Protein AF-A0A4Z0KN06-F1 (afdb_monomer_lite)

Foldseek 3Di:
DDVVVVVVVVVVVVVVVVVVVVVVVVVVVCLCVVADPVCNVVSVVVVVVVVVVVVVVVVVLVVQLQVQQLVQLVVVPPDPDDSQLSRALVSLQVVLVVDDVPVSVVSNVSNVVSNVVSVVVCVVVVVVVVVVVVVVVVVVVVVVVVVVVVVVPPPPPDD

Organism: Brevibacterium aurantiacum (NCBI:txid273384)

Radius of gyration: 25.08 Å; chains: 1; bounding box: 56×40×84 Å

Sequence (159 aa):
MPAESLWASLGVHVVLTLGIGAVSIFANSLILATAPRELAGAAASISETAVHLDSALGTAGCGTISAAYRQQMEDASTLDMPAAATESIGAAEAIAAEMPALPAVQLLEAATTACSASVGSVTLIAPAVLIVTALVTETLLHCIAAGTTAESDSPGDDE

Structure (mmCIF, N/CA/C/O backbone):
data_AF-A0A4Z0KN06-F1
#
_entry.id   AF-A0A4Z0KN06-F1
#
loop_
_atom_site.group_PDB
_atom_site.id
_atom_site.type_symbol
_atom_site.label_atom_id
_atom_site.label_alt_id
_atom_site.label_comp_id
_atom_site.label_asym_id
_atom_site.label_entity_id
_atom_site.label_seq_id
_atom_site.pdbx_PDB_ins_code
_atom_site.Cartn_x
_atom_site.Cartn_y
_atom_site.Cartn_z
_atom_site.occupancy
_atom_site.B_iso_or_equiv
_atom_site.auth_seq_id
_atom_site.auth_comp_id
_atom_site.auth_asym_id
_atom_site.auth_atom_id
_atom_site.pdbx_PDB_model_num
ATOM 1 N N . MET A 1 1 ? 1.778 -20.972 15.852 1.00 59.19 1 MET A N 1
ATOM 2 C CA . MET A 1 1 ? 2.286 -20.851 14.468 1.00 59.19 1 MET A CA 1
ATOM 3 C C . MET A 1 1 ? 3.633 -21.553 14.428 1.00 59.19 1 MET A C 1
ATOM 5 O O . MET A 1 1 ? 4.469 -21.211 15.260 1.00 59.19 1 MET A O 1
ATOM 9 N N . PRO A 1 2 ? 3.813 -22.603 13.618 1.00 72.56 2 PRO A N 1
ATOM 10 C CA . PRO A 1 2 ? 5.038 -23.391 13.658 1.00 72.56 2 PRO A CA 1
ATOM 11 C C . PRO A 1 2 ? 6.197 -22.573 13.073 1.00 72.56 2 PRO A C 1
ATOM 13 O O . PRO A 1 2 ? 6.016 -21.842 12.105 1.00 72.56 2 PRO A O 1
ATOM 16 N N . ALA A 1 3 ? 7.388 -22.654 13.672 1.00 74.00 3 ALA A N 1
ATOM 17 C CA . ALA A 1 3 ? 8.552 -21.846 13.283 1.00 74.00 3 ALA A CA 1
ATOM 18 C C . ALA A 1 3 ? 8.904 -21.950 11.783 1.00 74.00 3 ALA A C 1
ATOM 20 O O . ALA A 1 3 ? 9.468 -21.021 11.211 1.00 74.00 3 ALA A O 1
ATOM 21 N N . GLU A 1 4 ? 8.518 -23.049 11.133 1.00 78.75 4 GLU A N 1
ATOM 22 C CA . GLU A 1 4 ? 8.635 -23.269 9.688 1.00 78.75 4 GLU A CA 1
ATOM 23 C C . GLU A 1 4 ? 7.957 -22.178 8.836 1.00 78.75 4 GLU A C 1
ATOM 25 O O . GLU A 1 4 ? 8.517 -21.768 7.820 1.00 78.75 4 GLU A O 1
ATOM 30 N N . SER A 1 5 ? 6.815 -21.624 9.271 1.00 83.00 5 SER A N 1
ATOM 31 C CA . SER A 1 5 ? 6.120 -20.568 8.521 1.00 83.00 5 SER A CA 1
ATOM 32 C C . SER A 1 5 ? 6.833 -19.216 8.614 1.00 83.00 5 SER A C 1
ATOM 34 O O . SER A 1 5 ? 6.793 -18.426 7.672 1.00 83.00 5 SER A O 1
ATOM 36 N N . LEU A 1 6 ? 7.508 -18.947 9.736 1.00 88.62 6 LEU A N 1
ATOM 37 C CA . LEU A 1 6 ? 8.281 -17.717 9.930 1.00 88.62 6 LEU A CA 1
ATOM 38 C C . LEU A 1 6 ? 9.538 -17.717 9.064 1.00 88.62 6 LEU A C 1
ATOM 40 O O . LEU A 1 6 ? 9.819 -16.719 8.405 1.00 88.62 6 LEU A O 1
ATOM 44 N N . TRP A 1 7 ? 10.254 -18.844 9.009 1.00 93.56 7 TRP A N 1
ATOM 45 C CA . TRP A 1 7 ? 11.419 -18.982 8.135 1.00 93.56 7 TRP A CA 1
ATOM 46 C C . TRP A 1 7 ? 11.047 -18.853 6.658 1.00 93.56 7 TRP A C 1
ATOM 48 O O . TRP A 1 7 ? 11.758 -18.178 5.917 1.00 93.56 7 TRP A O 1
ATOM 58 N N . ALA A 1 8 ? 9.913 -19.424 6.239 1.00 91.31 8 ALA A N 1
ATOM 59 C CA . ALA A 1 8 ? 9.413 -19.267 4.876 1.00 91.31 8 ALA A CA 1
ATOM 60 C C . ALA A 1 8 ? 9.078 -17.801 4.550 1.00 91.31 8 ALA A C 1
ATOM 62 O O . ALA A 1 8 ? 9.548 -17.276 3.541 1.00 91.31 8 ALA A O 1
ATOM 63 N N . SER A 1 9 ? 8.330 -17.113 5.423 1.00 89.56 9 SER A N 1
ATOM 64 C CA . SER A 1 9 ? 8.002 -15.692 5.235 1.00 89.56 9 SER A CA 1
ATOM 65 C C . SER A 1 9 ? 9.254 -14.816 5.194 1.00 89.56 9 SER A C 1
ATOM 67 O O . SER A 1 9 ? 9.339 -13.902 4.374 1.00 89.56 9 SER A O 1
ATOM 69 N N . LEU A 1 10 ? 10.230 -15.094 6.060 1.00 93.31 10 LEU A N 1
ATOM 70 C CA . LEU A 1 10 ? 11.495 -14.368 6.092 1.00 93.31 10 LEU A CA 1
ATOM 71 C C . LEU A 1 10 ? 12.291 -14.604 4.806 1.00 93.31 10 LEU A C 1
ATOM 73 O O . LEU A 1 10 ? 12.775 -13.649 4.209 1.00 93.31 10 LEU A O 1
ATOM 77 N N . GLY A 1 11 ? 12.383 -15.855 4.352 1.00 94.94 11 GLY A N 1
ATOM 78 C CA . GLY A 1 11 ? 13.066 -16.209 3.110 1.00 94.94 11 GLY A CA 1
ATOM 79 C C . GLY A 1 11 ? 12.469 -15.491 1.901 1.00 94.94 11 GLY A C 1
ATOM 80 O O . GLY A 1 11 ? 13.203 -14.870 1.135 1.00 94.94 11 GLY A O 1
ATOM 81 N N . VAL A 1 12 ? 11.138 -15.494 1.772 1.00 91.75 12 VAL A N 1
ATOM 82 C CA . VAL A 1 12 ? 10.435 -14.758 0.707 1.00 91.75 12 VAL A CA 1
ATOM 83 C C . VAL A 1 12 ? 10.720 -13.259 0.795 1.00 91.75 12 VAL A C 1
ATOM 85 O O . VAL A 1 12 ? 11.030 -12.640 -0.221 1.00 91.75 12 VAL A O 1
ATOM 88 N N . HIS A 1 13 ? 10.674 -12.673 1.993 1.00 91.69 13 HIS A N 1
ATOM 89 C CA . HIS A 1 13 ? 10.943 -11.247 2.180 1.00 91.69 13 HIS A CA 1
ATOM 90 C C . HIS A 1 13 ? 12.391 -10.869 1.833 1.00 91.69 13 HIS A C 1
ATOM 92 O O . HIS A 1 13 ? 12.625 -9.847 1.187 1.00 91.69 13 HIS A O 1
ATOM 98 N N . VAL A 1 14 ? 13.366 -11.703 2.204 1.00 95.81 14 VAL A N 1
ATOM 99 C CA . VAL A 1 14 ? 14.779 -11.504 1.847 1.00 95.81 14 VAL A CA 1
ATOM 100 C C . VAL A 1 14 ? 14.959 -11.543 0.334 1.00 95.81 14 VAL A C 1
ATOM 102 O O . VAL A 1 14 ? 15.575 -10.642 -0.224 1.00 95.81 14 VAL A O 1
ATOM 105 N N . VAL A 1 15 ? 14.392 -12.540 -0.349 1.00 94.69 15 VAL A N 1
ATOM 106 C CA . VAL A 1 15 ? 14.479 -12.637 -1.815 1.00 94.69 15 VAL A CA 1
ATOM 107 C C . VAL A 1 15 ? 13.819 -11.431 -2.485 1.00 94.69 15 VAL A C 1
ATOM 109 O O . VAL A 1 15 ? 14.402 -10.844 -3.395 1.00 94.69 15 VAL A O 1
ATOM 112 N N . LEU A 1 16 ? 12.637 -11.030 -2.011 1.00 90.62 16 LEU A N 1
ATOM 113 C CA . LEU A 1 16 ? 11.899 -9.888 -2.544 1.00 90.62 16 LEU A CA 1
ATOM 114 C C . LEU A 1 16 ? 12.693 -8.583 -2.397 1.00 90.62 16 LEU A C 1
ATOM 116 O O . LEU A 1 16 ? 12.905 -7.874 -3.377 1.00 90.62 16 LEU A O 1
ATOM 120 N N . THR A 1 17 ? 13.164 -8.276 -1.188 1.00 91.94 17 THR A N 1
ATOM 121 C CA . THR A 1 17 ? 13.903 -7.034 -0.903 1.00 91.94 17 THR A CA 1
ATOM 122 C C . THR A 1 17 ? 15.251 -6.985 -1.614 1.00 91.94 17 THR A C 1
ATOM 124 O O . THR A 1 17 ? 15.631 -5.936 -2.134 1.00 91.94 17 THR A O 1
ATOM 127 N N . LEU A 1 18 ? 15.948 -8.120 -1.707 1.00 95.19 18 LEU A N 1
ATOM 128 C CA . LEU A 1 18 ? 17.210 -8.222 -2.432 1.00 95.19 18 LEU A CA 1
ATOM 129 C C . LEU A 1 18 ? 17.010 -8.037 -3.941 1.00 95.19 18 LEU A C 1
ATOM 131 O O . LEU A 1 18 ? 17.784 -7.322 -4.574 1.00 95.19 18 LEU A O 1
ATOM 135 N N . GLY A 1 19 ? 15.949 -8.622 -4.506 1.00 90.81 19 GLY A N 1
ATOM 136 C CA . GLY A 1 19 ? 15.572 -8.431 -5.906 1.00 90.81 19 GLY A CA 1
ATOM 137 C C . GLY A 1 19 ? 15.244 -6.973 -6.228 1.00 90.81 19 GLY A C 1
ATOM 138 O O . GLY A 1 19 ? 15.799 -6.423 -7.178 1.00 90.81 19 GLY A O 1
ATOM 139 N N . ILE A 1 20 ? 14.414 -6.327 -5.400 1.00 88.12 20 ILE A N 1
ATOM 140 C CA . ILE A 1 20 ? 14.080 -4.899 -5.536 1.00 88.12 20 ILE A CA 1
ATOM 141 C C . ILE A 1 20 ? 15.354 -4.045 -5.473 1.00 88.12 20 ILE A C 1
ATOM 143 O O . ILE A 1 20 ? 15.584 -3.222 -6.354 1.00 88.12 20 ILE A O 1
ATOM 147 N N . GLY A 1 21 ? 16.221 -4.275 -4.481 1.00 89.12 21 GLY A N 1
ATOM 148 C CA . GLY A 1 21 ? 17.473 -3.529 -4.335 1.00 89.12 21 GLY A CA 1
ATOM 149 C C . GLY A 1 21 ? 18.408 -3.687 -5.535 1.00 89.12 21 GLY A C 1
ATOM 150 O O . GLY A 1 21 ? 18.943 -2.697 -6.034 1.00 89.12 21 GLY A O 1
ATOM 151 N N . ALA A 1 22 ? 18.570 -4.914 -6.038 1.00 90.56 22 ALA A N 1
ATOM 152 C CA . ALA A 1 22 ? 19.379 -5.180 -7.224 1.00 90.56 22 ALA A CA 1
ATOM 153 C C . ALA A 1 22 ? 18.829 -4.447 -8.457 1.00 90.56 22 ALA A C 1
ATOM 155 O O . ALA A 1 22 ? 19.589 -3.775 -9.155 1.00 90.56 22 ALA A O 1
ATOM 156 N N . VAL A 1 23 ? 17.513 -4.519 -8.695 1.00 87.44 23 VAL A N 1
ATOM 157 C CA . VAL A 1 23 ? 16.868 -3.836 -9.827 1.00 87.44 23 VAL A CA 1
ATOM 158 C C . VAL A 1 23 ? 17.065 -2.324 -9.753 1.00 87.44 23 VAL A C 1
ATOM 160 O O . VAL A 1 23 ? 17.414 -1.718 -10.763 1.00 87.44 23 VAL A O 1
ATOM 163 N N . SER A 1 24 ? 16.927 -1.720 -8.570 1.00 84.62 24 SER A N 1
ATOM 164 C CA . SER A 1 24 ? 17.094 -0.274 -8.387 1.00 84.62 24 SER A CA 1
ATOM 165 C C . SER A 1 24 ? 18.515 0.188 -8.713 1.00 84.62 24 SER A C 1
ATOM 167 O O . SER A 1 24 ? 18.701 1.234 -9.338 1.00 84.62 24 SER A O 1
ATOM 169 N N . ILE A 1 25 ? 19.525 -0.607 -8.344 1.00 87.75 25 ILE A N 1
ATOM 170 C CA . ILE A 1 25 ? 20.927 -0.325 -8.680 1.00 87.75 25 ILE A CA 1
ATOM 171 C C . ILE A 1 25 ? 21.129 -0.394 -10.197 1.00 87.75 25 ILE A C 1
ATOM 173 O O . ILE A 1 25 ? 21.663 0.546 -10.791 1.00 87.75 25 ILE A O 1
ATOM 177 N N . PHE A 1 26 ? 20.672 -1.477 -10.834 1.00 86.50 26 PHE A N 1
ATOM 178 C CA . PHE A 1 26 ? 20.841 -1.661 -12.275 1.00 86.50 26 PHE A CA 1
ATOM 179 C C . PHE A 1 26 ? 20.087 -0.617 -13.094 1.00 86.50 26 PHE A C 1
ATOM 181 O O . PHE A 1 26 ? 20.652 -0.106 -14.057 1.00 86.50 26 PHE A O 1
ATOM 188 N N . ALA A 1 27 ? 18.862 -0.258 -12.707 1.00 81.88 27 ALA A N 1
ATOM 189 C CA . ALA A 1 27 ? 18.072 0.761 -13.391 1.00 81.88 27 ALA A CA 1
ATOM 190 C C . ALA A 1 27 ? 18.811 2.106 -13.420 1.00 81.88 27 ALA A C 1
ATOM 192 O O . ALA A 1 27 ? 18.978 2.697 -14.485 1.00 81.88 27 ALA A O 1
ATOM 193 N N . ASN A 1 28 ? 19.338 2.548 -12.275 1.00 81.38 28 ASN A N 1
ATOM 194 C CA . ASN A 1 28 ? 20.087 3.799 -12.194 1.00 81.38 28 ASN A CA 1
ATOM 195 C C . ASN A 1 28 ? 21.369 3.768 -13.047 1.00 81.38 28 ASN A C 1
ATOM 197 O O . ASN A 1 28 ? 21.664 4.720 -13.771 1.00 81.38 28 ASN A O 1
ATOM 201 N N . SER A 1 29 ? 22.124 2.664 -13.004 1.00 81.62 29 SER A N 1
ATOM 202 C CA . SER A 1 29 ? 23.324 2.505 -13.836 1.00 81.62 29 SER A CA 1
ATOM 203 C C . SER A 1 29 ? 23.005 2.443 -15.330 1.00 81.62 29 SER A C 1
ATOM 205 O O . SER A 1 29 ? 23.739 3.032 -16.121 1.00 81.62 29 SER A O 1
ATOM 207 N N . LEU A 1 30 ? 21.919 1.769 -15.721 1.00 79.69 30 LEU A N 1
ATOM 208 C CA . LEU A 1 30 ? 21.506 1.641 -17.116 1.00 79.69 30 LEU A CA 1
ATOM 209 C C . LEU A 1 30 ? 21.110 3.001 -17.689 1.00 79.69 30 LEU A C 1
ATOM 211 O O . LEU A 1 30 ? 21.628 3.375 -18.733 1.00 79.69 30 LEU A O 1
ATOM 215 N N . ILE A 1 31 ? 20.289 3.775 -16.971 1.00 76.44 31 ILE A N 1
ATOM 216 C CA . ILE A 1 31 ? 19.851 5.109 -17.411 1.00 76.44 31 ILE A CA 1
ATOM 217 C C . ILE A 1 31 ? 21.052 6.021 -17.697 1.00 76.44 31 ILE A C 1
ATOM 219 O O . ILE A 1 31 ? 21.087 6.700 -18.723 1.00 76.44 31 ILE A O 1
ATOM 223 N N . LEU A 1 32 ? 22.054 6.012 -16.813 1.00 73.94 32 LEU A N 1
ATOM 224 C CA . LEU A 1 32 ? 23.267 6.813 -16.982 1.00 73.94 32 LEU A CA 1
ATOM 225 C C . LEU A 1 32 ? 24.177 6.288 -18.102 1.00 73.94 32 LEU A C 1
ATOM 227 O O . LEU A 1 32 ? 24.823 7.087 -18.777 1.00 73.94 32 LEU A O 1
ATOM 231 N N . ALA A 1 33 ? 24.243 4.969 -18.299 1.00 73.31 33 ALA A N 1
ATOM 232 C CA . ALA A 1 33 ? 25.111 4.345 -19.296 1.00 73.31 33 ALA A CA 1
ATOM 233 C C . ALA A 1 33 ? 24.553 4.421 -20.726 1.00 73.31 33 ALA A C 1
ATOM 235 O O . ALA A 1 33 ? 25.334 4.473 -21.675 1.00 73.31 33 ALA A O 1
ATOM 236 N N . THR A 1 34 ? 23.228 4.420 -20.899 1.00 70.81 34 THR A N 1
ATOM 237 C CA . THR A 1 34 ? 22.584 4.384 -22.224 1.00 70.81 34 THR A CA 1
ATOM 238 C C . THR A 1 34 ? 22.209 5.759 -22.765 1.00 70.81 34 THR A C 1
ATOM 240 O O . THR A 1 34 ? 21.846 5.864 -23.933 1.00 70.81 34 THR A O 1
ATOM 243 N N . ALA A 1 35 ? 22.261 6.817 -21.950 1.00 72.38 35 ALA A N 1
ATOM 244 C CA . ALA A 1 35 ? 21.913 8.162 -22.396 1.00 72.38 35 ALA A CA 1
ATOM 245 C C . ALA A 1 35 ? 23.020 8.766 -23.291 1.00 72.38 35 ALA A C 1
ATOM 247 O O . ALA A 1 35 ? 24.156 8.931 -22.834 1.00 72.38 35 ALA A O 1
ATOM 248 N N . PRO A 1 36 ? 22.716 9.174 -24.541 1.00 69.06 36 PRO A N 1
ATOM 249 C CA . PRO A 1 36 ? 23.624 9.990 -25.344 1.00 69.06 36 PRO A CA 1
ATOM 250 C C . PRO A 1 36 ? 24.000 11.269 -24.587 1.00 69.06 36 PRO A C 1
ATOM 252 O O . PRO A 1 36 ? 23.161 11.851 -23.897 1.00 69.06 36 PRO A O 1
ATOM 255 N N . ARG A 1 37 ? 25.241 11.753 -24.738 1.00 69.25 37 ARG A N 1
ATOM 256 C CA . ARG A 1 37 ? 25.748 12.946 -24.018 1.00 69.25 37 ARG A CA 1
ATOM 257 C C . ARG A 1 37 ? 24.853 14.182 -24.175 1.00 69.25 37 ARG A C 1
ATOM 259 O O . ARG A 1 37 ? 24.792 15.014 -23.278 1.00 69.25 37 ARG A O 1
ATOM 266 N N . GLU A 1 38 ? 24.158 14.270 -25.303 1.00 74.06 38 GLU A N 1
ATOM 267 C CA . GLU A 1 38 ? 23.239 15.346 -25.681 1.00 74.06 38 GLU A CA 1
ATOM 268 C C . GLU A 1 38 ? 21.888 15.265 -24.942 1.00 74.06 38 GLU A C 1
ATOM 270 O O . GLU A 1 38 ? 21.238 16.284 -24.725 1.00 74.06 38 GLU A O 1
ATOM 275 N N . LEU A 1 39 ? 21.482 14.062 -24.514 1.00 76.38 39 LEU A N 1
ATOM 276 C CA . LEU A 1 39 ? 20.187 13.756 -23.888 1.00 76.38 39 LEU A CA 1
ATOM 277 C C . LEU A 1 39 ? 20.299 13.392 -22.400 1.00 76.38 39 LEU A C 1
ATOM 279 O O . LEU A 1 39 ? 19.287 13.104 -21.761 1.00 76.38 39 LEU A O 1
ATOM 283 N N . ALA A 1 40 ? 21.499 13.443 -21.817 1.00 76.31 40 ALA A N 1
ATOM 284 C CA . ALA A 1 40 ? 21.729 13.128 -20.405 1.00 76.31 40 ALA A CA 1
ATOM 285 C C . ALA A 1 40 ? 20.846 13.963 -19.455 1.00 76.31 40 ALA A C 1
ATOM 287 O O . ALA A 1 40 ? 20.364 13.452 -18.448 1.00 76.31 40 ALA A O 1
ATOM 288 N N . GLY A 1 41 ? 20.570 15.225 -19.807 1.00 79.88 41 GLY A N 1
ATOM 289 C CA . GLY A 1 41 ? 19.656 16.084 -19.045 1.00 79.88 41 GLY A CA 1
ATOM 290 C C . GLY A 1 41 ? 18.191 15.630 -19.099 1.00 79.88 41 GLY A C 1
ATOM 291 O O . GLY A 1 41 ? 17.496 15.713 -18.090 1.00 79.88 41 GLY A O 1
ATOM 292 N N . ALA A 1 42 ? 17.733 15.107 -20.241 1.00 81.38 42 ALA A N 1
ATOM 293 C CA . ALA A 1 42 ? 16.383 14.560 -20.389 1.00 81.38 42 ALA A CA 1
ATOM 294 C C . ALA A 1 42 ? 16.232 13.216 -19.656 1.00 81.38 42 ALA A C 1
ATOM 296 O O . ALA A 1 42 ? 15.211 12.966 -19.026 1.00 81.38 42 ALA A O 1
ATOM 297 N N . ALA A 1 43 ? 17.266 12.371 -19.681 1.00 79.06 43 ALA A N 1
ATOM 298 C CA . ALA A 1 43 ? 17.289 11.132 -18.906 1.00 79.06 43 ALA A CA 1
ATOM 299 C C . ALA A 1 43 ? 17.269 11.407 -17.390 1.00 79.06 43 ALA A C 1
ATOM 301 O O . ALA A 1 43 ? 16.515 10.771 -16.655 1.00 79.06 43 ALA A O 1
ATOM 302 N N . ALA A 1 44 ? 18.038 12.398 -16.924 1.00 81.31 44 ALA A N 1
ATOM 303 C CA . ALA A 1 44 ? 18.076 12.784 -15.515 1.00 81.31 44 ALA A CA 1
ATOM 304 C C . ALA A 1 44 ? 16.727 13.325 -15.006 1.00 81.31 44 ALA A C 1
ATOM 306 O O . ALA A 1 44 ? 16.293 12.948 -13.919 1.00 81.31 44 ALA A O 1
ATOM 307 N N . SER A 1 45 ? 16.035 14.166 -15.783 1.00 85.94 45 SER A N 1
ATOM 308 C CA . SER A 1 45 ? 14.729 14.705 -15.377 1.00 85.94 45 SER A CA 1
ATOM 309 C C . SER A 1 45 ? 13.634 13.634 -15.311 1.00 85.94 45 SER A C 1
ATOM 311 O O . SER A 1 45 ? 12.768 13.693 -14.434 1.00 85.94 45 SER A O 1
ATOM 313 N N . ILE A 1 46 ? 13.688 12.629 -16.191 1.00 85.81 46 ILE A N 1
ATOM 314 C CA . ILE A 1 46 ? 12.789 11.469 -16.146 1.00 85.81 46 ILE A CA 1
ATOM 315 C C . ILE A 1 46 ? 13.033 10.652 -14.869 1.00 85.81 46 ILE A C 1
ATOM 317 O O . ILE A 1 46 ? 12.068 10.336 -14.173 1.00 85.81 46 ILE A O 1
ATOM 321 N N . SER A 1 47 ? 14.293 10.364 -14.520 1.00 84.75 47 SER A N 1
ATOM 322 C CA . SER A 1 47 ? 14.629 9.641 -13.281 1.00 84.75 47 SER A CA 1
ATOM 323 C C . SER A 1 47 ? 14.176 10.379 -12.025 1.00 84.75 47 SER A C 1
ATOM 325 O O . SER A 1 47 ? 13.607 9.763 -11.128 1.00 84.75 47 SER A O 1
ATOM 327 N N . GLU A 1 48 ? 14.370 11.698 -11.970 1.00 86.81 48 GLU A N 1
ATOM 328 C CA . GLU A 1 48 ? 13.931 12.505 -10.826 1.00 86.81 48 GLU A CA 1
ATOM 329 C C . GLU A 1 48 ? 12.402 12.474 -10.677 1.00 86.81 48 GLU A C 1
ATOM 331 O O . GLU A 1 48 ? 11.859 12.287 -9.588 1.00 86.81 48 GLU A O 1
ATOM 336 N N . THR A 1 49 ? 11.686 12.576 -11.800 1.00 90.44 49 THR A N 1
ATOM 337 C CA . THR A 1 49 ? 10.221 12.475 -11.804 1.00 90.44 49 THR A CA 1
ATOM 338 C C . THR A 1 49 ? 9.762 11.094 -11.341 1.00 90.44 49 THR A C 1
ATOM 340 O O . THR A 1 49 ? 8.783 10.996 -10.603 1.00 90.44 49 THR A O 1
ATOM 343 N N . ALA A 1 50 ? 10.470 10.030 -11.728 1.00 87.31 50 ALA A N 1
ATOM 344 C CA . ALA A 1 50 ? 10.157 8.669 -11.306 1.00 87.31 50 ALA A CA 1
ATOM 345 C C . ALA A 1 50 ? 10.286 8.487 -9.784 1.00 87.31 50 ALA A C 1
ATOM 347 O O . ALA A 1 50 ? 9.417 7.863 -9.180 1.00 87.31 50 ALA A O 1
ATOM 348 N N . VAL A 1 51 ? 11.301 9.087 -9.151 1.00 87.88 51 VAL A N 1
ATOM 349 C CA . VAL A 1 51 ? 11.470 9.057 -7.685 1.00 87.88 51 VAL A CA 1
ATOM 350 C C . VAL A 1 51 ? 10.299 9.741 -6.976 1.00 87.88 51 VAL A C 1
ATOM 352 O O . VAL A 1 51 ? 9.755 9.219 -6.000 1.00 87.88 51 VAL A O 1
ATOM 355 N N . HIS A 1 52 ? 9.863 10.898 -7.474 1.00 93.88 52 HIS A N 1
ATOM 356 C CA . HIS A 1 52 ? 8.704 11.584 -6.904 1.00 93.88 52 HIS A CA 1
ATOM 357 C C . HIS A 1 52 ? 7.393 10.833 -7.147 1.00 93.88 52 HIS A C 1
ATOM 359 O O . HIS A 1 52 ? 6.538 10.787 -6.260 1.00 93.88 52 HIS A O 1
ATOM 365 N N . LEU A 1 53 ? 7.238 10.232 -8.328 1.00 92.94 53 LEU A N 1
ATOM 366 C CA . LEU A 1 53 ? 6.075 9.422 -8.667 1.00 92.94 53 LEU A CA 1
ATOM 367 C C . LEU A 1 53 ? 5.968 8.192 -7.762 1.00 92.94 53 LEU A C 1
ATOM 369 O O . LEU A 1 53 ? 4.874 7.895 -7.290 1.00 92.94 53 LEU A O 1
ATOM 373 N N . ASP A 1 54 ? 7.083 7.515 -7.489 1.00 88.69 54 ASP A N 1
ATOM 374 C CA . ASP A 1 54 ? 7.136 6.370 -6.575 1.00 88.69 54 ASP A CA 1
ATOM 375 C C . ASP A 1 54 ? 6.648 6.755 -5.171 1.00 88.69 54 ASP A C 1
ATOM 377 O O . ASP A 1 54 ? 5.737 6.130 -4.619 1.00 88.69 54 ASP A O 1
ATOM 381 N N . SER A 1 55 ? 7.154 7.872 -4.641 1.00 91.44 55 SER A N 1
ATOM 382 C CA . SER A 1 55 ? 6.705 8.405 -3.353 1.00 91.44 55 SER A CA 1
ATOM 383 C C . SER A 1 55 ? 5.205 8.736 -3.354 1.00 91.44 55 SER A C 1
ATOM 385 O O . SER A 1 55 ? 4.476 8.345 -2.434 1.00 91.44 55 SER A O 1
ATOM 387 N N . ALA A 1 56 ? 4.712 9.399 -4.404 1.00 94.56 56 ALA A N 1
ATOM 388 C CA . ALA A 1 56 ? 3.294 9.719 -4.546 1.00 94.56 56 ALA A CA 1
ATOM 389 C C . ALA A 1 56 ? 2.425 8.450 -4.614 1.00 94.56 56 ALA A C 1
ATOM 391 O O . ALA A 1 56 ? 1.393 8.374 -3.945 1.00 94.56 56 ALA A O 1
ATOM 392 N N . LEU A 1 57 ? 2.863 7.427 -5.348 1.00 90.62 57 LEU A N 1
ATOM 393 C CA . LEU A 1 57 ? 2.155 6.155 -5.467 1.00 90.62 57 LEU A CA 1
ATOM 394 C C . LEU A 1 57 ? 2.080 5.419 -4.122 1.00 90.62 57 LEU A C 1
ATOM 396 O O . LEU A 1 57 ? 1.014 4.916 -3.759 1.00 90.62 57 LEU A O 1
ATOM 400 N N . GLY A 1 58 ? 3.166 5.421 -3.345 1.00 89.25 58 GLY A N 1
ATOM 401 C CA . GLY A 1 58 ? 3.181 4.854 -1.995 1.00 89.25 58 GLY A CA 1
ATOM 402 C C . GLY A 1 58 ? 2.183 5.543 -1.060 1.00 89.25 58 GLY A C 1
ATOM 403 O O . GLY A 1 58 ? 1.401 4.877 -0.376 1.00 89.25 58 GLY A O 1
ATOM 404 N N . THR A 1 59 ? 2.137 6.879 -1.077 1.00 92.62 59 THR A N 1
ATOM 405 C CA . THR A 1 59 ? 1.172 7.634 -0.255 1.00 92.62 59 THR A CA 1
ATOM 406 C C . THR A 1 59 ? -0.280 7.392 -0.677 1.00 92.62 59 THR A C 1
ATOM 408 O O . THR A 1 59 ? -1.144 7.208 0.184 1.00 92.62 59 THR A O 1
ATOM 411 N N . ALA A 1 60 ? -0.553 7.307 -1.982 1.00 92.50 60 ALA A N 1
ATOM 412 C CA . ALA A 1 60 ? -1.872 6.954 -2.503 1.00 92.50 60 ALA A CA 1
ATOM 413 C C . ALA A 1 60 ? -2.292 5.532 -2.089 1.00 92.50 60 ALA A C 1
ATOM 415 O O . ALA A 1 60 ? -3.452 5.301 -1.734 1.00 92.50 60 ALA A O 1
ATOM 416 N N . GLY A 1 61 ? -1.342 4.592 -2.062 1.00 89.81 61 GLY A N 1
ATOM 417 C CA . GLY A 1 61 ? -1.544 3.244 -1.531 1.00 89.81 61 GLY A CA 1
ATOM 418 C C . GLY A 1 61 ? -2.002 3.262 -0.071 1.00 89.81 61 GLY A C 1
ATOM 419 O O . GLY A 1 61 ? -3.047 2.692 0.249 1.00 89.81 61 GLY A O 1
ATOM 420 N N . CYS A 1 62 ? -1.298 3.990 0.802 1.00 90.19 62 CYS A N 1
ATOM 421 C CA . CYS A 1 62 ? -1.705 4.165 2.203 1.00 90.19 62 CYS A CA 1
ATOM 422 C C . CYS A 1 62 ? -3.110 4.783 2.333 1.00 90.19 62 CYS A C 1
ATOM 424 O O . CYS A 1 62 ? -3.920 4.317 3.137 1.00 90.19 62 CYS A O 1
ATOM 426 N N . GLY A 1 63 ? -3.427 5.793 1.515 1.00 90.75 63 GLY A N 1
ATOM 427 C CA . GLY A 1 63 ? -4.757 6.410 1.477 1.00 90.75 63 GLY A CA 1
ATOM 428 C C . GLY A 1 63 ? -5.863 5.435 1.058 1.00 90.75 63 GLY A C 1
ATOM 429 O O . GLY A 1 63 ? -6.946 5.448 1.639 1.00 90.75 63 GLY A O 1
ATOM 430 N N . THR A 1 64 ? -5.571 4.540 0.112 1.00 91.62 64 THR A N 1
ATOM 431 C CA . THR A 1 64 ? -6.497 3.488 -0.341 1.00 91.62 64 THR A CA 1
ATOM 432 C C . THR A 1 64 ? -6.803 2.497 0.780 1.00 91.62 64 THR A C 1
ATOM 434 O O . THR A 1 64 ? -7.965 2.154 0.996 1.00 91.62 64 THR A O 1
ATOM 437 N N . ILE A 1 65 ? -5.786 2.089 1.548 1.00 91.94 65 ILE A N 1
ATOM 438 C CA . ILE A 1 65 ? -5.961 1.208 2.715 1.00 91.94 65 ILE A CA 1
ATOM 439 C C . ILE A 1 65 ? -6.830 1.894 3.780 1.00 91.94 65 ILE A C 1
ATOM 441 O O . ILE A 1 65 ? -7.757 1.283 4.309 1.00 91.94 65 ILE A O 1
ATOM 445 N N . SER A 1 66 ? -6.571 3.174 4.069 1.00 91.00 66 SER A N 1
ATOM 446 C CA . SER A 1 66 ? -7.366 3.958 5.027 1.00 91.00 66 SER A CA 1
ATOM 447 C C . SER A 1 66 ? -8.823 4.125 4.577 1.00 91.00 66 SER A C 1
ATOM 449 O O . SER A 1 66 ? -9.739 3.958 5.380 1.00 91.00 66 SER A O 1
ATOM 451 N N . ALA A 1 67 ? -9.060 4.389 3.290 1.00 91.50 67 ALA A N 1
ATOM 452 C CA . ALA A 1 67 ? -10.410 4.478 2.741 1.00 91.50 67 ALA A CA 1
ATOM 453 C C . ALA A 1 67 ? -11.157 3.136 2.821 1.00 91.50 67 ALA A C 1
ATOM 455 O O . ALA A 1 67 ? -12.313 3.110 3.236 1.00 91.50 67 ALA A O 1
ATOM 456 N N . ALA A 1 68 ? -10.487 2.026 2.499 1.00 91.88 68 ALA A N 1
ATOM 457 C CA . ALA A 1 68 ? -11.063 0.690 2.620 1.00 91.88 68 ALA A CA 1
ATOM 458 C C . ALA A 1 68 ? -11.380 0.321 4.080 1.00 91.88 68 ALA A C 1
ATOM 460 O O . ALA A 1 68 ? -12.396 -0.318 4.338 1.00 91.88 68 ALA A O 1
ATOM 461 N N . TYR A 1 69 ? -10.551 0.748 5.042 1.00 92.31 69 TYR A N 1
ATOM 462 C CA . TYR A 1 69 ? -10.842 0.586 6.471 1.00 92.31 69 TYR A CA 1
ATOM 463 C C . TYR A 1 69 ? -12.120 1.329 6.879 1.00 92.31 69 TYR A C 1
ATOM 465 O O . TYR A 1 69 ? -12.993 0.720 7.494 1.00 92.31 69 TYR A O 1
ATOM 473 N N . ARG A 1 70 ? -12.258 2.609 6.494 1.00 90.75 70 ARG A N 1
ATOM 474 C CA . ARG A 1 70 ? -13.478 3.395 6.756 1.00 90.75 70 ARG A CA 1
ATOM 475 C C . ARG A 1 70 ? -14.718 2.702 6.198 1.00 90.75 70 ARG A C 1
ATOM 477 O O . ARG A 1 70 ? -15.671 2.505 6.938 1.00 90.75 70 ARG A O 1
ATOM 484 N N . GLN A 1 71 ? -14.665 2.266 4.939 1.00 90.56 71 GLN A N 1
ATOM 485 C CA . GLN A 1 71 ? -15.782 1.580 4.289 1.00 90.56 71 GLN A CA 1
ATOM 486 C C . GLN A 1 71 ? -16.164 0.278 5.019 1.00 90.56 71 GLN A C 1
ATOM 488 O O . GLN A 1 71 ? -17.335 0.032 5.282 1.00 90.56 71 GLN A O 1
ATOM 493 N N . GLN A 1 72 ? -15.177 -0.530 5.417 1.00 89.56 72 GLN A N 1
ATOM 494 C CA . GLN A 1 72 ? -15.412 -1.762 6.179 1.00 89.56 72 GLN A CA 1
ATOM 495 C C . GLN A 1 72 ? -16.016 -1.492 7.568 1.00 89.56 72 GLN A C 1
ATOM 497 O O . GLN A 1 72 ? -16.851 -2.265 8.032 1.00 89.56 72 GLN A O 1
ATOM 502 N N . MET A 1 73 ? -15.598 -0.414 8.240 1.00 88.88 73 MET A N 1
ATOM 503 C CA . MET A 1 73 ? -16.160 0.000 9.532 1.00 88.88 73 MET A CA 1
ATOM 504 C C . MET A 1 73 ? -17.592 0.535 9.394 1.00 88.88 73 MET A C 1
ATOM 506 O O . MET A 1 73 ? -18.420 0.280 10.266 1.00 88.88 73 MET A O 1
ATOM 510 N N . GLU A 1 74 ? -17.898 1.243 8.304 1.00 87.19 74 GLU A N 1
ATOM 511 C CA . GLU A 1 74 ? -19.256 1.692 7.974 1.00 87.19 74 GLU A CA 1
ATOM 512 C C . GLU A 1 74 ? -20.189 0.506 7.691 1.00 87.19 74 GLU A C 1
ATOM 514 O O . GLU A 1 74 ? -21.297 0.466 8.224 1.00 87.19 74 GLU A O 1
ATOM 519 N N . ASP A 1 75 ? -19.732 -0.499 6.941 1.00 83.56 75 ASP A N 1
ATOM 520 C CA . ASP A 1 75 ? -20.511 -1.713 6.654 1.00 83.56 75 ASP A CA 1
ATOM 521 C C . ASP A 1 75 ? -20.723 -2.590 7.905 1.00 83.56 75 ASP A C 1
ATOM 523 O O . ASP A 1 75 ? -21.753 -3.252 8.048 1.00 83.56 75 ASP A O 1
ATOM 527 N N . ALA A 1 76 ? -19.766 -2.582 8.839 1.00 77.19 76 ALA A N 1
ATOM 528 C CA . ALA A 1 76 ? -19.848 -3.294 10.118 1.00 77.19 76 ALA A CA 1
ATOM 529 C C . ALA A 1 76 ? -20.688 -2.560 11.184 1.00 77.19 76 ALA A C 1
ATOM 531 O O . ALA A 1 76 ? -20.867 -3.074 12.292 1.00 77.19 76 ALA A O 1
ATOM 532 N N . SER A 1 77 ? -21.201 -1.367 10.869 1.00 64.12 77 SER A N 1
ATOM 533 C CA . SER A 1 77 ? -21.960 -0.501 11.773 1.00 64.12 77 SER A CA 1
ATOM 534 C C . SER A 1 77 ? -23.333 -1.091 12.133 1.00 64.12 77 SER A C 1
ATOM 536 O O . SER A 1 77 ? -24.381 -0.717 11.611 1.00 64.12 77 SER A O 1
ATOM 538 N N . THR A 1 78 ? -23.343 -2.035 13.072 1.00 58.72 78 THR A N 1
ATOM 539 C CA . THR A 1 78 ? -24.521 -2.361 13.899 1.00 58.72 78 THR A CA 1
ATOM 540 C C . THR A 1 78 ? -24.481 -1.655 15.257 1.00 58.72 78 THR A C 1
ATOM 542 O O . THR A 1 78 ? -25.416 -1.767 16.048 1.00 58.72 78 THR A O 1
ATOM 545 N N . LEU A 1 79 ? -23.382 -0.957 15.545 1.00 61.19 79 LEU A N 1
ATOM 546 C CA . LEU A 1 79 ? -23.110 -0.237 16.783 1.00 61.19 79 LEU A CA 1
ATOM 547 C C . LEU A 1 79 ? -23.108 1.261 16.472 1.00 61.19 79 LEU A C 1
ATOM 549 O O . LEU A 1 79 ? -22.453 1.687 15.528 1.00 61.19 79 LEU A O 1
ATOM 553 N N . ASP A 1 80 ? -23.820 2.052 17.274 1.00 67.38 80 ASP A N 1
ATOM 554 C CA . ASP A 1 80 ? -23.780 3.517 17.216 1.00 67.38 80 ASP A CA 1
ATOM 555 C C . ASP A 1 80 ? -22.390 3.981 17.690 1.00 67.38 80 ASP A C 1
ATOM 557 O O . ASP A 1 80 ? -22.140 4.190 18.880 1.00 67.38 80 ASP A O 1
ATOM 561 N N . MET A 1 81 ? -21.425 3.968 16.768 1.00 71.94 81 MET A N 1
ATOM 562 C CA . MET A 1 81 ? -20.017 4.232 17.041 1.00 71.94 81 MET A CA 1
ATOM 563 C C . MET A 1 81 ? -19.677 5.704 16.796 1.00 71.94 81 MET A C 1
ATOM 565 O O . MET A 1 81 ? -20.163 6.302 15.834 1.00 71.94 81 MET A O 1
ATOM 569 N N . PRO A 1 82 ? -18.775 6.299 17.598 1.00 76.50 82 PRO A N 1
ATOM 570 C CA . PRO A 1 82 ? -18.254 7.626 17.306 1.00 76.50 82 PRO A CA 1
ATOM 571 C C . PRO A 1 82 ? -17.555 7.637 15.943 1.00 76.50 82 PRO A C 1
ATOM 573 O O . PRO A 1 82 ? -16.714 6.780 15.679 1.00 76.50 82 PRO A O 1
ATOM 576 N N . ALA A 1 83 ? -17.824 8.650 15.115 1.00 79.69 83 ALA A N 1
ATOM 577 C CA . ALA A 1 83 ? -17.198 8.791 13.795 1.00 79.69 83 ALA A CA 1
ATOM 578 C C . ALA A 1 83 ? -15.657 8.772 13.851 1.00 79.69 83 ALA A C 1
ATOM 580 O O . ALA A 1 83 ? -14.999 8.297 12.939 1.00 79.69 83 ALA A O 1
ATOM 581 N N . ALA A 1 84 ? -15.058 9.216 14.960 1.00 84.50 84 ALA A N 1
ATOM 582 C CA . ALA A 1 84 ? -13.611 9.145 15.150 1.00 84.50 84 ALA A CA 1
ATOM 583 C C . ALA A 1 84 ? -13.060 7.701 15.174 1.00 84.50 84 ALA A C 1
ATOM 585 O O . ALA A 1 84 ? -11.905 7.497 14.813 1.00 84.50 84 ALA A O 1
ATOM 586 N N . ALA A 1 85 ? -13.863 6.695 15.544 1.00 84.44 85 ALA A N 1
ATOM 587 C CA . ALA A 1 85 ? -13.442 5.291 15.562 1.00 84.44 85 ALA A CA 1
ATOM 588 C C .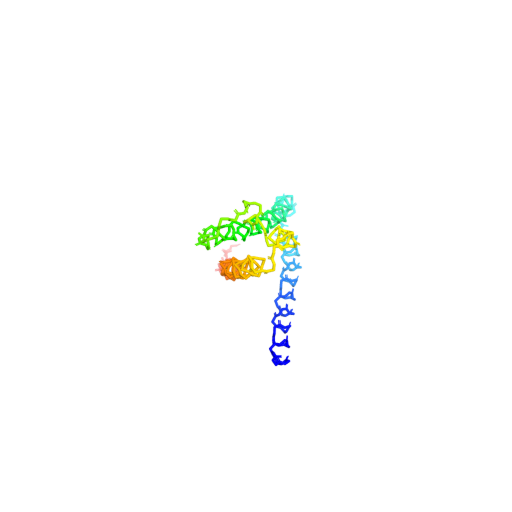 ALA A 1 85 ? -13.282 4.695 14.152 1.00 84.44 85 ALA A C 1
ATOM 590 O O . ALA A 1 85 ? -12.507 3.754 13.961 1.00 84.44 85 ALA A O 1
ATOM 591 N N . THR A 1 86 ? -13.987 5.239 13.155 1.00 87.31 86 THR A N 1
ATOM 592 C CA . THR A 1 86 ? -13.925 4.747 11.772 1.00 87.31 86 THR A CA 1
ATOM 593 C C . THR A 1 86 ? -12.717 5.296 11.012 1.00 87.31 86 THR A C 1
ATOM 595 O O . THR A 1 86 ? -12.316 4.704 10.017 1.00 87.31 86 THR A O 1
ATOM 598 N N . GLU A 1 87 ? -12.066 6.361 11.494 1.00 87.62 87 GLU A N 1
ATOM 599 C CA . GLU A 1 87 ? -10.924 6.982 10.805 1.00 87.62 87 GLU A CA 1
ATOM 600 C C . GLU A 1 87 ? -9.645 6.133 10.833 1.00 87.62 87 GLU A C 1
ATOM 602 O O . GLU A 1 87 ? -8.874 6.128 9.871 1.00 87.62 87 GLU A O 1
ATOM 607 N N . SER A 1 88 ? -9.387 5.412 11.929 1.00 90.81 88 SER A N 1
ATOM 608 C CA . SER A 1 88 ? -8.236 4.506 12.028 1.00 90.81 88 SER A CA 1
ATOM 609 C C . SER A 1 88 ? -8.365 3.518 13.185 1.00 90.81 88 SER A C 1
ATOM 611 O O . SER A 1 88 ? -9.059 3.785 14.166 1.00 90.81 88 SER A O 1
ATOM 613 N N . ILE A 1 89 ? -7.613 2.416 13.117 1.00 90.69 89 ILE A N 1
ATOM 614 C CA . ILE A 1 89 ? -7.511 1.453 14.223 1.00 90.69 89 ILE A CA 1
ATOM 615 C C . ILE A 1 89 ? -6.963 2.096 15.506 1.00 90.69 89 ILE A C 1
ATOM 617 O O . ILE A 1 89 ? -7.461 1.815 16.587 1.00 90.69 89 ILE A O 1
ATOM 621 N N . GLY A 1 90 ? -6.005 3.024 15.394 1.00 91.25 90 GLY A N 1
ATOM 622 C CA . GLY A 1 90 ? -5.457 3.729 16.557 1.00 91.25 90 GLY A CA 1
ATOM 623 C C . GLY A 1 90 ? -6.482 4.645 17.232 1.00 91.25 90 GLY A C 1
ATOM 624 O O . GLY A 1 90 ? -6.516 4.745 18.456 1.00 91.25 90 GLY A O 1
ATOM 625 N N . ALA A 1 91 ? -7.365 5.276 16.453 1.00 90.25 91 ALA A N 1
ATOM 626 C CA . ALA A 1 91 ? -8.470 6.056 17.005 1.00 90.25 91 ALA A CA 1
ATOM 627 C C . ALA A 1 91 ? -9.530 5.155 17.663 1.00 90.25 91 ALA A C 1
ATOM 629 O O . ALA A 1 91 ? -10.041 5.493 18.730 1.00 90.25 91 ALA A O 1
ATOM 630 N N . ALA A 1 92 ? -9.810 3.985 17.079 1.00 89.62 92 ALA A N 1
ATOM 631 C CA . ALA A 1 92 ? -10.677 2.981 17.692 1.00 89.62 92 ALA A CA 1
ATOM 632 C C . ALA A 1 92 ? -10.107 2.464 19.026 1.00 89.62 92 ALA A C 1
ATOM 634 O O . ALA A 1 92 ? -10.849 2.366 20.001 1.00 89.62 92 ALA A O 1
ATOM 635 N N . GLU A 1 93 ? -8.799 2.200 19.102 1.00 91.94 93 GLU A N 1
ATOM 636 C CA . GLU A 1 93 ? -8.116 1.805 20.342 1.00 91.94 93 GLU A CA 1
ATOM 637 C C . GLU A 1 93 ? -8.196 2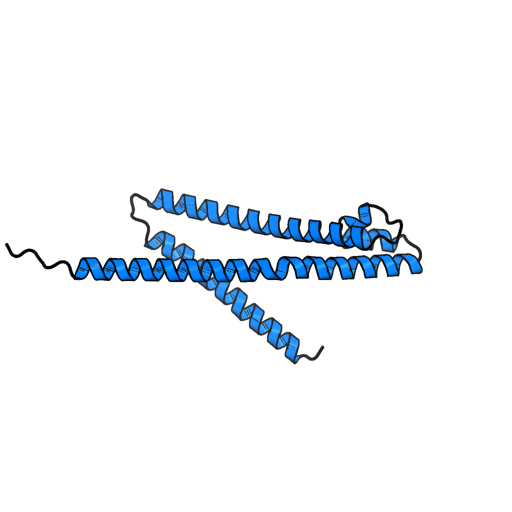.889 21.424 1.00 91.94 93 GLU A C 1
ATOM 639 O O . GLU A 1 93 ? -8.499 2.583 22.579 1.00 91.94 93 GLU A O 1
ATOM 644 N N . ALA A 1 94 ? -7.982 4.155 21.055 1.00 92.12 94 ALA A N 1
ATOM 645 C CA . ALA A 1 94 ? -8.083 5.278 21.985 1.00 92.12 94 ALA A CA 1
ATOM 646 C C . ALA A 1 94 ? -9.500 5.421 22.568 1.00 92.12 94 ALA A C 1
ATOM 648 O O . ALA A 1 94 ? -9.656 5.608 23.772 1.00 92.12 94 ALA A O 1
ATOM 649 N N . ILE A 1 95 ? -10.534 5.273 21.736 1.00 90.38 95 ILE A N 1
ATOM 650 C CA . ILE A 1 95 ? -11.935 5.332 22.175 1.00 90.38 95 ILE A CA 1
ATOM 651 C C . ILE A 1 95 ? -12.288 4.114 23.033 1.00 90.38 95 ILE A C 1
ATOM 653 O O . ILE A 1 95 ? -12.917 4.259 24.080 1.00 90.38 95 ILE A O 1
ATOM 657 N N . ALA A 1 96 ? -11.850 2.915 22.637 1.00 89.44 96 ALA A N 1
ATOM 658 C CA . ALA A 1 96 ? -12.089 1.689 23.394 1.00 89.44 96 ALA A CA 1
ATOM 659 C C . ALA A 1 96 ? -11.511 1.762 24.819 1.00 89.44 96 ALA A C 1
ATOM 661 O O . ALA A 1 96 ? -12.110 1.212 25.744 1.00 89.44 96 ALA A O 1
ATOM 662 N N . ALA A 1 97 ? -10.394 2.472 25.014 1.00 91.06 97 ALA A N 1
ATOM 663 C CA . ALA A 1 97 ? -9.782 2.678 26.327 1.00 91.06 97 ALA A CA 1
ATOM 664 C C . ALA A 1 97 ? -10.653 3.503 27.296 1.00 91.06 97 ALA A C 1
ATOM 666 O O . ALA A 1 97 ? -10.497 3.382 28.512 1.00 91.06 97 ALA A O 1
ATOM 667 N N . GLU A 1 98 ? -11.579 4.314 26.779 1.00 89.69 98 GLU A N 1
ATOM 668 C CA . GLU A 1 98 ? -12.490 5.156 27.565 1.00 89.69 98 GLU A CA 1
ATOM 669 C C . GLU A 1 98 ? 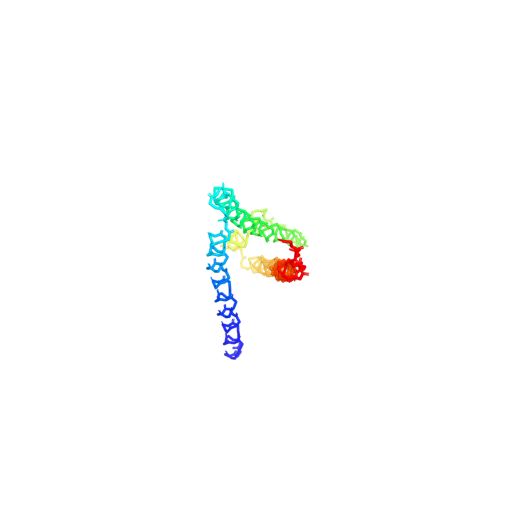-13.886 4.524 27.747 1.00 89.69 98 GLU A C 1
ATOM 671 O O . GLU A 1 98 ? -14.730 5.052 28.475 1.00 89.69 98 GLU A O 1
ATOM 676 N N . MET A 1 99 ? -14.145 3.377 27.109 1.00 85.50 99 MET A N 1
ATOM 677 C CA . MET A 1 99 ? -15.441 2.697 27.119 1.00 85.50 99 MET A CA 1
ATOM 678 C C . MET A 1 99 ? -15.535 1.588 28.184 1.00 85.50 99 MET A C 1
ATOM 680 O O . MET A 1 99 ? -14.529 1.026 28.622 1.00 85.50 99 MET A O 1
ATOM 684 N N . PRO A 1 100 ? -16.759 1.187 28.580 1.00 84.94 100 PRO A N 1
ATOM 685 C CA . PRO A 1 100 ? -16.967 -0.030 29.360 1.00 84.94 100 PRO A CA 1
ATOM 686 C C . PRO A 1 100 ? -16.438 -1.275 28.626 1.00 84.94 100 PRO A C 1
ATOM 688 O O . PRO A 1 100 ? -16.497 -1.359 27.401 1.00 84.94 100 PRO A O 1
ATOM 691 N N . ALA A 1 101 ? -15.988 -2.286 29.377 1.00 84.12 101 ALA A N 1
ATOM 692 C CA . ALA A 1 101 ? -15.257 -3.436 28.828 1.00 84.12 101 ALA A CA 1
ATOM 693 C C . ALA A 1 101 ? -15.985 -4.190 27.696 1.00 84.12 101 ALA A C 1
ATOM 695 O O . ALA A 1 101 ? -15.356 -4.641 26.746 1.00 84.12 101 ALA A O 1
ATOM 696 N N . LEU A 1 102 ? -17.310 -4.331 27.778 1.00 83.50 102 LEU A N 1
ATOM 697 C CA . LEU A 1 102 ? -18.084 -5.132 26.825 1.00 83.50 102 LEU A CA 1
ATOM 698 C C . LEU A 1 102 ? -18.200 -4.482 25.426 1.00 83.50 102 LEU A C 1
ATOM 700 O O . LEU A 1 102 ? -17.880 -5.153 24.445 1.00 83.50 102 LEU A O 1
ATOM 704 N N . PRO A 1 103 ? -18.594 -3.199 25.291 1.00 85.69 103 PRO A N 1
ATOM 705 C CA . PRO A 1 103 ? -18.565 -2.506 24.001 1.00 85.69 103 PRO A CA 1
ATOM 706 C C . PRO A 1 103 ? -17.143 -2.215 23.492 1.00 85.69 103 PRO A C 1
ATOM 708 O O . PRO A 1 103 ? -16.940 -2.208 22.281 1.00 85.69 103 PRO A O 1
ATOM 711 N N . ALA A 1 104 ? -16.152 -2.048 24.378 1.00 86.62 104 ALA A N 1
ATOM 712 C CA . ALA A 1 104 ? -14.752 -1.880 23.977 1.00 86.62 104 ALA A CA 1
ATOM 713 C C . ALA A 1 104 ? -14.215 -3.102 23.208 1.00 86.62 104 ALA A C 1
ATOM 715 O O . ALA A 1 104 ? -13.569 -2.950 22.173 1.00 86.62 104 ALA A O 1
ATOM 716 N N . VAL A 1 105 ? -14.527 -4.320 23.673 1.00 89.00 105 VAL A N 1
ATOM 717 C CA . VAL A 1 105 ? -14.124 -5.565 22.993 1.00 89.00 105 VAL A CA 1
ATOM 718 C C . VAL A 1 105 ? -14.758 -5.672 21.606 1.00 89.00 105 VAL A C 1
ATOM 720 O O . VAL A 1 105 ? -14.058 -5.987 20.650 1.00 89.00 105 VAL A O 1
ATOM 723 N N . GLN A 1 106 ? -16.050 -5.353 21.479 1.00 87.38 106 GLN A N 1
ATOM 724 C CA . GLN A 1 106 ? -16.744 -5.402 20.186 1.00 87.38 106 GLN A CA 1
ATOM 725 C C . GLN A 1 106 ? -16.176 -4.384 19.190 1.00 87.38 106 GLN A C 1
ATOM 727 O O . GLN A 1 106 ? -16.003 -4.702 18.015 1.00 87.38 106 GLN A O 1
ATOM 732 N N . LEU A 1 107 ? -15.837 -3.178 19.661 1.00 88.00 107 LEU A N 1
ATOM 733 C CA . LEU A 1 107 ? -15.196 -2.156 18.835 1.00 88.00 107 LEU A CA 1
ATOM 734 C C . LEU A 1 107 ? -13.821 -2.608 18.329 1.00 88.00 107 LEU A C 1
ATOM 736 O O . LEU A 1 107 ? -13.533 -2.477 17.142 1.00 88.00 107 LEU A O 1
ATOM 740 N N . LEU A 1 108 ? -12.984 -3.167 19.205 1.00 91.25 108 LEU A N 1
ATOM 741 C CA . LEU A 1 108 ? -11.653 -3.647 18.826 1.00 91.25 108 LEU A CA 1
ATOM 742 C C . LEU A 1 108 ? -11.715 -4.845 17.870 1.00 91.25 108 LEU A C 1
ATOM 744 O O . LEU A 1 108 ? -10.918 -4.930 16.935 1.00 91.25 108 LEU A O 1
ATOM 748 N N . GLU A 1 109 ? -12.665 -5.758 18.057 1.00 91.19 109 GLU A N 1
ATOM 749 C CA . GLU A 1 109 ? -12.869 -6.894 17.153 1.00 91.19 109 GLU A CA 1
ATOM 750 C C . GLU A 1 109 ? -13.305 -6.430 15.753 1.00 91.19 109 GLU A C 1
ATOM 752 O O . GLU A 1 109 ? -12.744 -6.872 14.745 1.00 91.19 109 GLU A O 1
ATOM 757 N N . ALA A 1 110 ? -14.231 -5.469 15.681 1.00 89.69 110 ALA A N 1
ATOM 758 C CA . ALA A 1 110 ? -14.632 -4.851 14.419 1.00 89.69 110 ALA A CA 1
ATOM 759 C C . ALA A 1 110 ? -13.452 -4.131 13.742 1.00 89.69 110 ALA A C 1
ATOM 761 O O . ALA A 1 110 ? -13.175 -4.371 12.566 1.00 89.69 110 ALA A O 1
ATOM 762 N N . ALA A 1 111 ? -12.698 -3.323 14.493 1.00 91.12 111 ALA A N 1
ATOM 763 C CA . ALA A 1 111 ? -11.560 -2.565 13.976 1.00 91.12 111 ALA A CA 1
ATOM 764 C C . ALA A 1 111 ? -10.424 -3.472 13.471 1.00 91.12 111 ALA A C 1
ATOM 766 O O . ALA A 1 111 ? -9.879 -3.259 12.387 1.00 91.12 111 ALA A O 1
ATOM 767 N N . THR A 1 112 ? -10.071 -4.520 14.216 1.00 92.06 112 THR A N 1
ATOM 768 C CA . THR A 1 112 ? -9.026 -5.477 13.803 1.00 92.06 112 THR A CA 1
ATOM 769 C C . THR A 1 112 ? -9.436 -6.279 12.566 1.00 92.06 112 THR A C 1
ATOM 771 O O . THR A 1 112 ? -8.610 -6.498 11.671 1.00 92.06 112 THR A O 1
ATOM 774 N N . THR A 1 113 ? -10.716 -6.647 12.462 1.00 92.00 113 THR A N 1
ATOM 775 C CA . THR A 1 113 ? -11.278 -7.317 11.280 1.00 92.00 113 THR A CA 1
ATOM 776 C C . THR A 1 113 ? -11.272 -6.393 10.062 1.00 92.00 113 THR A C 1
ATOM 778 O O . THR A 1 113 ? -10.780 -6.779 8.999 1.00 92.00 113 THR A O 1
ATOM 781 N N . ALA A 1 114 ? -11.746 -5.152 10.214 1.00 91.06 114 ALA A N 1
ATOM 782 C CA . ALA A 1 114 ? -11.745 -4.145 9.155 1.00 91.06 114 ALA A CA 1
ATOM 783 C C . ALA A 1 114 ? -10.323 -3.820 8.671 1.00 91.06 114 ALA A C 1
ATOM 785 O O . ALA A 1 114 ? -10.089 -3.733 7.466 1.00 91.06 114 ALA A O 1
ATOM 786 N N . CYS A 1 115 ? -9.361 -3.707 9.592 1.00 90.88 115 CYS A N 1
ATOM 787 C CA . CYS A 1 115 ? -7.948 -3.473 9.284 1.00 90.88 115 CYS A CA 1
ATOM 788 C C . CYS A 1 115 ? -7.322 -4.645 8.512 1.00 90.88 115 CYS A C 1
ATOM 790 O O . CYS A 1 115 ? -6.655 -4.454 7.497 1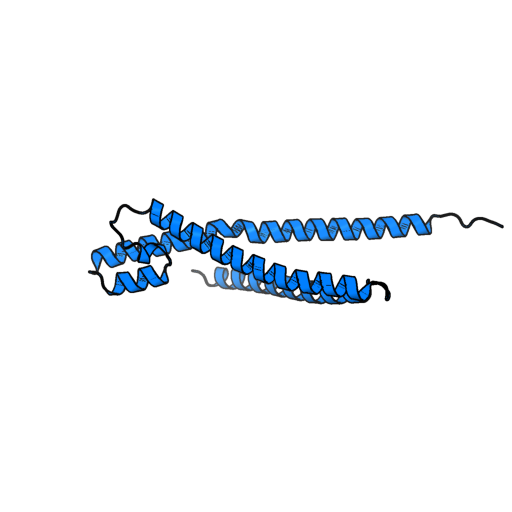.00 90.88 115 CYS A O 1
ATOM 792 N N . SER A 1 116 ? -7.582 -5.879 8.944 1.00 91.81 116 SER A N 1
ATOM 793 C CA . SER A 1 116 ? -7.068 -7.065 8.247 1.00 91.81 116 SER A CA 1
ATOM 794 C C . SER A 1 116 ? -7.637 -7.172 6.829 1.00 91.81 116 SER A C 1
ATOM 796 O O . SER A 1 116 ? -6.912 -7.488 5.882 1.00 91.81 116 SER A O 1
ATOM 798 N N . ALA A 1 117 ? -8.924 -6.862 6.665 1.00 90.31 117 ALA A N 1
ATOM 799 C CA . ALA A 1 117 ? -9.580 -6.863 5.367 1.00 90.31 117 ALA A CA 1
ATOM 800 C C . ALA A 1 117 ? -9.057 -5.753 4.442 1.00 90.31 117 ALA A C 1
ATOM 802 O O . ALA A 1 117 ? -8.784 -6.026 3.275 1.00 90.31 117 ALA A O 1
ATOM 803 N N . SER A 1 118 ? -8.851 -4.531 4.947 1.00 90.12 118 SER A N 1
ATOM 804 C CA . SER A 1 118 ? -8.359 -3.412 4.132 1.00 90.12 118 SER A CA 1
ATOM 805 C C . SER A 1 118 ? -6.937 -3.642 3.606 1.00 90.12 118 SER A C 1
ATOM 807 O O . SER A 1 118 ? -6.652 -3.324 2.448 1.00 90.12 118 SER A O 1
ATOM 809 N N . VAL A 1 119 ? -6.064 -4.270 4.401 1.00 88.44 119 VAL A N 1
ATOM 810 C CA . VAL A 1 119 ? -4.734 -4.723 3.949 1.00 88.44 119 VAL A CA 1
ATOM 811 C C . VAL A 1 119 ? -4.859 -5.818 2.881 1.00 88.44 119 VAL A C 1
ATOM 813 O O . VAL A 1 119 ? -4.155 -5.790 1.865 1.00 88.44 119 VAL A O 1
ATOM 816 N N . GLY A 1 120 ? -5.796 -6.754 3.063 1.00 85.19 120 GLY A N 1
ATOM 817 C CA . GLY A 1 120 ? -6.115 -7.785 2.072 1.00 85.19 120 GLY A CA 1
ATOM 818 C C . GLY A 1 120 ? -6.531 -7.201 0.717 1.00 85.19 120 GLY A C 1
ATOM 819 O O . GLY A 1 120 ? -6.029 -7.642 -0.318 1.00 85.19 120 GLY A O 1
ATOM 820 N N . SER A 1 121 ? -7.360 -6.155 0.711 1.00 80.75 121 SER A N 1
ATOM 821 C CA . SER A 1 121 ? -7.858 -5.499 -0.509 1.00 80.75 121 SER A CA 1
ATOM 822 C C . SER A 1 121 ? -6.744 -4.935 -1.397 1.00 80.75 121 SER A C 1
ATOM 824 O O . SER A 1 121 ? -6.837 -4.986 -2.623 1.00 80.75 121 SER A O 1
ATOM 826 N N . VAL A 1 122 ? -5.663 -4.428 -0.798 1.00 80.50 122 VAL A N 1
ATOM 827 C CA . VAL A 1 122 ? -4.522 -3.839 -1.527 1.00 80.50 122 VAL A CA 1
ATOM 828 C C . VAL A 1 122 ? -3.459 -4.879 -1.905 1.00 80.50 122 VAL A C 1
ATOM 830 O O . VAL A 1 122 ? -2.610 -4.620 -2.760 1.00 80.50 122 VAL A O 1
ATOM 833 N N . THR A 1 123 ? -3.542 -6.098 -1.365 1.00 82.62 123 THR A N 1
ATOM 834 C CA . THR A 1 123 ? -2.542 -7.159 -1.584 1.00 82.62 123 THR A CA 1
ATOM 835 C C . THR A 1 123 ? -2.381 -7.539 -3.060 1.00 82.62 123 THR A C 1
ATOM 837 O O . THR A 1 123 ? -1.291 -7.929 -3.463 1.00 82.62 123 THR A O 1
ATOM 840 N N . LEU A 1 124 ? -3.421 -7.391 -3.889 1.00 81.50 124 LEU A N 1
ATOM 841 C CA . LEU A 1 124 ? -3.351 -7.703 -5.324 1.00 81.50 124 LEU A CA 1
ATOM 842 C C . LEU A 1 124 ? -2.683 -6.607 -6.167 1.00 81.50 124 LEU A C 1
ATOM 844 O O . LEU A 1 124 ? -2.181 -6.901 -7.251 1.00 81.50 124 LEU A O 1
ATOM 848 N N . ILE A 1 125 ? -2.635 -5.363 -5.683 1.00 85.00 125 ILE A N 1
ATOM 849 C CA . ILE A 1 125 ? -2.104 -4.228 -6.452 1.00 85.00 125 ILE A CA 1
ATOM 850 C C . ILE A 1 125 ? -0.587 -4.364 -6.624 1.00 85.00 125 ILE A C 1
ATOM 852 O O . ILE A 1 125 ? -0.077 -4.256 -7.736 1.00 85.00 125 ILE A O 1
ATOM 856 N N . ALA A 1 1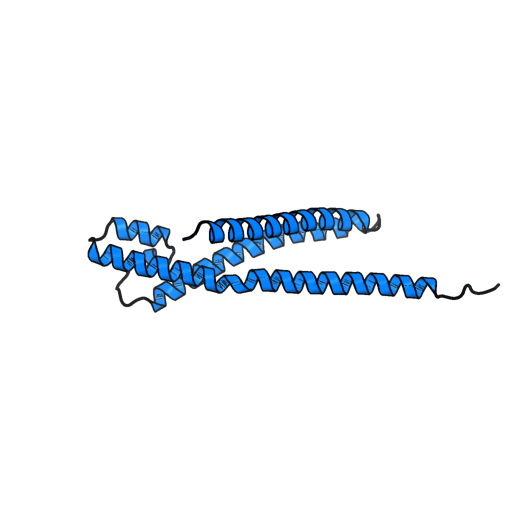26 ? 0.135 -4.664 -5.543 1.00 82.25 126 ALA A N 1
ATOM 857 C CA . ALA A 1 126 ? 1.591 -4.802 -5.564 1.00 82.25 126 ALA A CA 1
ATOM 858 C C . ALA A 1 126 ? 2.113 -5.875 -6.553 1.00 82.25 126 ALA A C 1
ATOM 860 O O . ALA A 1 126 ? 2.935 -5.537 -7.408 1.00 82.25 126 ALA A O 1
ATOM 861 N N . PRO A 1 127 ? 1.654 -7.145 -6.518 1.00 87.25 127 PRO A N 1
ATOM 862 C CA . PRO A 1 127 ? 2.098 -8.153 -7.474 1.00 87.25 127 PRO A CA 1
ATOM 863 C C . PRO A 1 127 ? 1.647 -7.836 -8.903 1.00 87.25 127 PRO A C 1
ATOM 865 O O . PRO A 1 127 ? 2.392 -8.125 -9.835 1.00 87.25 127 PRO A O 1
ATOM 868 N N . ALA A 1 128 ? 0.482 -7.205 -9.099 1.00 89.50 128 ALA A N 1
ATOM 869 C CA . ALA A 1 128 ? 0.048 -6.778 -10.427 1.00 89.50 128 ALA A CA 1
ATOM 870 C C . ALA A 1 128 ? 1.020 -5.753 -11.034 1.00 89.50 128 ALA A C 1
ATOM 872 O O . ALA A 1 128 ? 1.450 -5.921 -12.175 1.00 89.50 128 ALA A O 1
ATOM 873 N N . VAL A 1 129 ? 1.431 -4.742 -10.260 1.00 88.31 129 VAL A N 1
ATOM 874 C CA . VAL A 1 129 ? 2.426 -3.747 -10.696 1.00 88.31 129 VAL A CA 1
ATOM 875 C C . VAL A 1 129 ? 3.774 -4.408 -11.006 1.00 88.31 129 VAL A C 1
ATOM 877 O O . VAL A 1 129 ? 4.379 -4.097 -12.034 1.00 88.31 129 VAL A O 1
ATOM 880 N N . LEU A 1 130 ? 4.227 -5.360 -10.181 1.00 88.25 130 LEU A N 1
ATOM 881 C CA . LEU A 1 130 ? 5.465 -6.109 -10.436 1.00 88.25 130 LEU A CA 1
ATOM 882 C C . LEU A 1 130 ? 5.399 -6.929 -11.733 1.00 88.25 130 LEU A C 1
ATOM 884 O O . LEU A 1 130 ? 6.336 -6.874 -12.528 1.00 88.25 130 LEU A O 1
ATOM 888 N N . ILE A 1 131 ? 4.299 -7.649 -11.975 1.00 92.75 131 ILE A N 1
ATOM 889 C CA . ILE A 1 131 ? 4.108 -8.445 -13.198 1.00 92.75 131 ILE A CA 1
ATOM 890 C C . ILE A 1 131 ? 4.100 -7.538 -14.429 1.00 92.75 131 ILE A C 1
ATOM 892 O O . ILE A 1 131 ? 4.804 -7.820 -15.396 1.00 92.75 131 ILE A O 1
ATOM 896 N N . VAL A 1 132 ? 3.352 -6.432 -14.391 1.00 94.12 132 VAL A N 1
ATOM 897 C CA . VAL A 1 132 ? 3.320 -5.460 -15.496 1.00 94.12 132 VAL A CA 1
ATOM 898 C C . VAL A 1 132 ? 4.721 -4.915 -15.771 1.00 94.12 132 VAL A C 1
ATOM 900 O O . VAL A 1 132 ? 5.151 -4.892 -16.921 1.00 94.12 132 VAL A O 1
ATOM 903 N N . THR A 1 133 ? 5.463 -4.543 -14.728 1.00 88.69 133 THR A N 1
ATOM 904 C CA . THR A 1 133 ? 6.831 -4.020 -14.865 1.00 88.69 133 THR A CA 1
ATOM 905 C C . THR A 1 133 ? 7.778 -5.060 -15.464 1.00 88.69 133 THR A C 1
ATOM 907 O O . THR A 1 133 ? 8.577 -4.728 -16.342 1.00 88.69 133 THR A O 1
ATOM 910 N N . ALA A 1 134 ? 7.668 -6.323 -15.044 1.00 90.50 134 ALA A N 1
ATOM 911 C CA . ALA A 1 134 ? 8.454 -7.423 -15.595 1.00 90.50 134 ALA A CA 1
ATOM 912 C C . ALA A 1 134 ? 8.164 -7.635 -17.089 1.00 90.50 134 ALA A C 1
ATOM 914 O O . ALA A 1 134 ? 9.098 -7.661 -17.888 1.00 90.50 134 ALA A O 1
ATOM 915 N N . LEU A 1 135 ? 6.886 -7.689 -17.477 1.00 94.88 135 LEU A N 1
ATOM 916 C CA . LEU A 1 135 ? 6.471 -7.855 -18.874 1.00 94.88 135 LEU A CA 1
ATOM 917 C C . LEU A 1 135 ? 6.923 -6.682 -19.757 1.00 94.88 135 LEU A C 1
ATOM 919 O O . L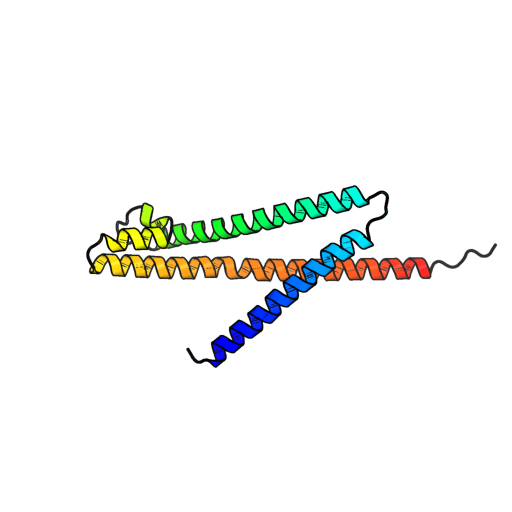EU A 1 135 ? 7.406 -6.885 -20.872 1.00 94.88 135 LEU A O 1
ATOM 923 N N . VAL A 1 136 ? 6.801 -5.445 -19.265 1.00 92.50 136 VAL A N 1
ATOM 924 C CA . VAL A 1 136 ? 7.277 -4.249 -19.981 1.00 92.50 136 VAL A CA 1
ATOM 925 C C . VAL A 1 136 ? 8.798 -4.289 -20.146 1.00 92.50 136 VAL A C 1
ATOM 927 O O . VAL A 1 136 ? 9.308 -4.046 -21.235 1.00 92.50 136 VAL A O 1
ATOM 930 N N . THR A 1 137 ? 9.537 -4.647 -19.097 1.00 88.81 137 THR A N 1
ATOM 931 C CA . THR A 1 137 ? 11.005 -4.736 -19.162 1.00 88.81 137 THR A CA 1
ATOM 932 C C . THR A 1 137 ? 11.448 -5.810 -20.154 1.00 88.81 137 THR A C 1
ATOM 934 O O . THR A 1 137 ? 12.315 -5.565 -20.991 1.00 88.81 137 THR A O 1
ATOM 937 N N . GLU A 1 138 ? 10.822 -6.985 -20.104 1.00 91.75 138 GLU A N 1
ATOM 938 C CA . GLU A 1 138 ? 11.099 -8.093 -21.015 1.00 91.75 138 GLU A CA 1
ATOM 939 C C . GLU A 1 138 ? 10.822 -7.710 -22.475 1.00 91.75 138 GLU A C 1
ATOM 941 O O . GLU A 1 138 ? 11.664 -7.931 -23.346 1.00 91.75 138 GLU A O 1
ATOM 946 N N . THR A 1 139 ? 9.668 -7.107 -22.759 1.00 93.25 139 THR A N 1
ATOM 947 C CA . THR A 1 139 ? 9.303 -6.693 -24.124 1.00 93.25 139 THR A CA 1
ATOM 948 C C . THR A 1 139 ? 10.238 -5.618 -24.677 1.00 93.25 139 THR A C 1
ATOM 950 O O . THR A 1 139 ? 10.662 -5.716 -25.831 1.00 93.25 139 THR A O 1
ATOM 953 N N . LEU A 1 140 ? 10.622 -4.630 -23.864 1.00 89.00 140 LEU A N 1
ATOM 954 C CA . LEU A 1 140 ? 11.556 -3.579 -24.277 1.00 89.00 140 LEU A CA 1
ATOM 955 C C . LEU A 1 140 ? 12.961 -4.128 -24.554 1.00 89.00 140 LEU A C 1
ATOM 957 O O . LEU A 1 140 ? 13.558 -3.782 -25.575 1.00 89.00 140 LEU A O 1
ATOM 961 N N . LEU A 1 141 ? 13.475 -5.020 -23.699 1.00 86.06 141 LEU A N 1
ATOM 962 C CA . LEU A 1 141 ? 14.784 -5.648 -23.908 1.00 86.06 141 LEU A CA 1
ATOM 963 C C . LEU A 1 141 ? 14.811 -6.507 -25.179 1.00 86.06 141 LEU A C 1
ATOM 965 O O . LEU A 1 141 ? 15.762 -6.415 -25.958 1.00 86.06 141 LEU A O 1
ATOM 969 N N . HIS A 1 142 ? 13.760 -7.290 -25.435 1.00 87.94 142 HIS A N 1
ATOM 970 C CA . HIS A 1 142 ? 13.659 -8.080 -26.665 1.00 87.94 142 HIS A CA 1
ATOM 971 C C . HIS A 1 142 ? 13.562 -7.204 -27.923 1.00 87.94 142 HIS A C 1
ATOM 973 O O . HIS A 1 142 ? 14.156 -7.540 -28.948 1.00 87.94 142 HIS A O 1
ATOM 979 N N . CYS A 1 143 ? 12.869 -6.064 -27.854 1.00 85.19 143 CYS A N 1
ATOM 980 C CA . CYS A 1 143 ? 12.762 -5.139 -28.983 1.00 85.19 143 CYS A CA 1
ATOM 981 C C . CYS A 1 143 ? 14.117 -4.502 -29.343 1.00 85.19 143 CYS A C 1
ATOM 983 O O . CYS A 1 143 ? 14.453 -4.387 -30.522 1.00 85.19 143 CYS A O 1
ATOM 985 N N . ILE A 1 144 ? 14.920 -4.131 -28.340 1.00 81.44 144 ILE A N 1
ATOM 986 C CA . ILE A 1 144 ? 16.272 -3.579 -28.546 1.00 81.44 144 ILE A CA 1
ATOM 987 C C . ILE A 1 144 ? 17.208 -4.634 -29.159 1.00 81.44 144 ILE A C 1
ATOM 989 O O . ILE A 1 144 ? 17.975 -4.333 -30.080 1.00 81.44 144 ILE A O 1
ATOM 993 N N . ALA A 1 145 ? 17.122 -5.883 -28.690 1.00 75.69 145 ALA A N 1
ATOM 994 C CA . ALA A 1 145 ? 17.926 -6.981 -29.221 1.00 75.69 145 ALA A CA 1
ATOM 995 C C . ALA A 1 145 ? 17.617 -7.258 -30.705 1.00 75.69 145 ALA A C 1
ATOM 997 O O . ALA A 1 145 ? 18.545 -7.408 -31.501 1.00 75.69 145 ALA A O 1
ATOM 998 N N . ALA A 1 146 ? 16.333 -7.254 -31.085 1.00 71.31 146 ALA A N 1
ATOM 999 C CA . ALA A 1 146 ? 15.896 -7.470 -32.466 1.00 71.31 146 ALA A CA 1
ATOM 1000 C C . ALA A 1 146 ? 16.324 -6.337 -33.422 1.00 71.31 146 ALA A C 1
ATOM 1002 O O . ALA A 1 146 ? 16.685 -6.603 -34.567 1.00 71.31 146 ALA A O 1
ATOM 1003 N N . GLY A 1 147 ? 16.337 -5.082 -32.956 1.00 66.31 147 GLY A N 1
ATOM 1004 C CA . GLY A 1 147 ? 16.812 -3.941 -33.751 1.00 66.31 147 GLY A CA 1
ATOM 1005 C C . GLY A 1 147 ? 18.308 -4.016 -34.075 1.00 66.31 147 GLY A C 1
ATOM 1006 O O . GLY A 1 147 ? 18.710 -3.753 -35.204 1.00 66.31 147 GLY A O 1
ATOM 1007 N N . THR A 1 148 ? 19.123 -4.465 -33.116 1.00 66.38 148 THR A N 1
ATOM 1008 C CA . THR A 1 148 ? 20.578 -4.638 -33.306 1.00 66.38 148 THR A CA 1
ATOM 1009 C C . THR A 1 148 ? 20.911 -5.702 -34.358 1.00 66.38 148 THR A C 1
ATOM 1011 O O . THR A 1 148 ? 21.900 -5.573 -35.073 1.00 66.38 148 THR A O 1
ATOM 1014 N N . THR A 1 149 ? 20.091 -6.754 -34.476 1.00 63.44 149 THR A N 1
ATOM 1015 C CA . THR A 1 149 ? 20.330 -7.844 -35.441 1.00 63.44 149 THR A CA 1
ATOM 1016 C C . THR A 1 149 ? 19.979 -7.445 -36.876 1.00 63.44 149 THR A C 1
ATOM 1018 O O . THR A 1 149 ? 20.606 -7.932 -37.812 1.00 63.44 149 THR A O 1
ATOM 1021 N N . ALA A 1 150 ? 19.007 -6.544 -37.051 1.00 60.00 150 ALA A N 1
ATOM 1022 C CA . ALA A 1 150 ? 18.584 -6.058 -38.363 1.00 60.00 150 ALA A CA 1
ATOM 1023 C C . ALA A 1 150 ? 19.601 -5.093 -39.006 1.00 60.00 150 ALA A C 1
ATOM 1025 O O . ALA A 1 150 ? 19.752 -5.099 -40.222 1.00 60.00 150 ALA A O 1
ATOM 1026 N N . GLU A 1 151 ? 20.329 -4.302 -38.209 1.00 58.09 151 GLU A N 1
ATOM 1027 C CA . GLU A 1 151 ? 21.370 -3.391 -38.717 1.00 58.09 151 GLU A CA 1
ATOM 1028 C C . GLU A 1 151 ? 22.655 -4.138 -39.124 1.00 58.09 151 GLU A C 1
ATOM 1030 O O . GLU A 1 151 ? 23.314 -3.766 -40.092 1.00 58.09 151 GLU A O 1
ATOM 1035 N N . SER A 1 152 ? 22.989 -5.245 -38.447 1.00 57.66 152 SER A N 1
ATOM 1036 C CA . SER A 1 152 ? 24.158 -6.071 -38.794 1.00 57.66 152 SER A CA 1
ATOM 1037 C C . SER A 1 152 ? 24.003 -6.901 -40.074 1.00 57.66 152 SER A C 1
ATOM 1039 O O . SER A 1 152 ? 25.002 -7.403 -40.581 1.00 57.66 152 SER A O 1
ATOM 1041 N N . ASP A 1 153 ? 22.774 -7.058 -40.574 1.00 57.56 153 ASP A N 1
ATOM 1042 C CA . ASP A 1 153 ? 22.459 -7.811 -41.797 1.00 57.56 153 ASP A CA 1
ATOM 1043 C C . ASP A 1 153 ? 22.207 -6.885 -43.003 1.00 57.56 153 ASP A C 1
ATOM 1045 O O . ASP A 1 153 ? 21.774 -7.342 -44.059 1.00 57.56 153 ASP A O 1
ATOM 1049 N N . SER A 1 154 ? 22.482 -5.576 -42.871 1.00 52.84 154 SER A N 1
ATOM 1050 C CA . SER A 1 154 ? 22.544 -4.689 -44.034 1.00 52.84 154 SER A CA 1
ATOM 1051 C C . SER A 1 154 ? 23.788 -5.064 -44.847 1.00 52.84 154 SER A C 1
ATOM 1053 O O . SER A 1 154 ? 24.904 -4.891 -44.345 1.00 52.84 154 SER A O 1
ATOM 1055 N N . PRO A 1 155 ? 23.639 -5.591 -46.077 1.00 56.19 155 PRO A N 1
ATOM 1056 C CA . PRO A 1 155 ? 24.776 -5.922 -46.920 1.00 56.19 155 PRO A CA 1
ATOM 1057 C C . PRO A 1 155 ? 25.591 -4.651 -47.131 1.00 56.19 155 PRO A C 1
ATOM 1059 O O . PRO A 1 155 ? 25.024 -3.601 -47.433 1.00 56.19 155 PRO A O 1
ATOM 1062 N N . GLY A 1 156 ? 26.906 -4.737 -46.929 1.00 56.75 156 GLY A N 1
ATOM 1063 C CA . GLY A 1 156 ? 27.805 -3.679 -47.359 1.00 56.75 156 GLY A CA 1
ATOM 1064 C C . GLY A 1 156 ? 27.571 -3.446 -48.843 1.00 56.75 156 GLY A C 1
ATOM 1065 O O . GLY A 1 156 ? 27.735 -4.372 -49.634 1.00 56.75 156 GLY A O 1
ATOM 1066 N N . ASP A 1 157 ? 27.131 -2.239 -49.188 1.00 54.47 157 ASP A N 1
ATOM 1067 C CA . ASP A 1 157 ? 27.133 -1.776 -50.564 1.00 54.47 157 ASP A CA 1
ATOM 1068 C C . ASP A 1 157 ? 28.583 -1.843 -51.054 1.00 54.47 157 ASP A C 1
ATOM 1070 O O . ASP A 1 157 ? 29.470 -1.136 -50.567 1.00 54.47 157 ASP A O 1
ATOM 1074 N N . ASP A 1 158 ? 28.816 -2.779 -51.967 1.00 56.66 158 ASP A N 1
ATOM 1075 C CA . ASP A 1 158 ? 30.011 -2.850 -52.784 1.00 56.66 158 ASP A CA 1
ATOM 1076 C C . ASP A 1 158 ? 30.065 -1.584 -53.658 1.00 56.66 158 ASP A C 1
ATOM 1078 O O . ASP A 1 158 ? 29.276 -1.475 -54.594 1.00 56.66 158 ASP A O 1
ATOM 1082 N N . GLU A 1 159 ? 30.990 -0.656 -53.385 1.00 47.41 159 GLU A N 1
ATOM 1083 C CA . GLU A 1 159 ? 31.622 0.223 -54.394 1.00 47.41 159 GLU A CA 1
ATOM 1084 C C . GLU A 1 159 ? 32.963 0.811 -53.917 1.00 47.41 159 GLU A C 1
ATOM 1086 O O . GLU A 1 159 ? 33.030 1.402 -52.813 1.00 47.41 159 GLU A O 1
#

Secondary structure (DSSP, 8-state):
--HHHHHHHHHHHHHHHHHHHHHHHHHHHHHHHHS-TTTHHHHHHHHHHHHHHHHHHHHHHHHHHHHHHHHHHHHT--S---HHHHH-HHHHHHHHTTS-HHHHHHHHHHHHHHHHHHHHHHTTHHHHHHHHHHHHHHHHHHHHHHHHHHHTTS-----

pLDDT: mean 83.6, std 10.65, range [47.41, 95.81]